Protein AF-M1BPM4-F1 (afdb_monomer_lite)

Sequence (67 aa):
MKKFTSGDAILTLDPRLERSAANSLAMEKIYELALQCLAPHRQNRPTMRKCAEILWSIRKNYRELAG

Radius of gyration: 12.81 Å; chains: 1; bounding box: 22×27×32 Å

Secondary structure (DSSP, 8-state):
-HHHHTT-GGGGS-TTS---HHHHHHHHHHHHHHHHHT-SSGGGSPPHHHHHHHHHHHHHHHHHHH-

Organism: Solanum tuberosum (NCBI:txid4113)

Foldseek 3Di:
DVCLVVLNQVVPPDPPDDDDPLVSQLSNLVVVLVCQCVPPDPVSHDDPVVVVVSNVVSVVSSVVRVD

Structure (mmCIF, N/CA/C/O backbone):
data_AF-M1BPM4-F1
#
_entry.id   AF-M1BPM4-F1
#
loop_
_atom_site.group_PDB
_atom_site.id
_atom_site.type_symbol
_atom_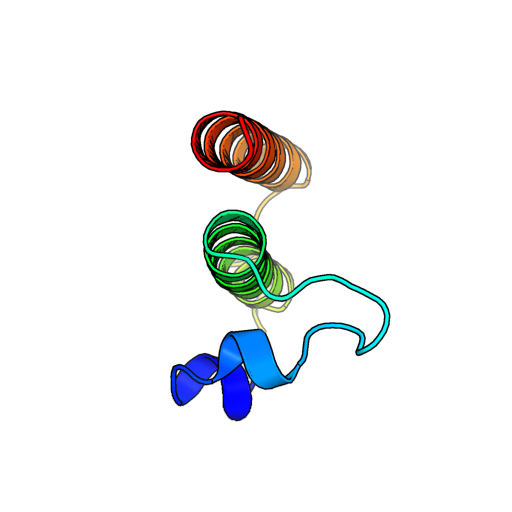site.label_atom_id
_atom_site.label_alt_id
_atom_site.label_comp_id
_atom_site.label_asym_id
_atom_site.label_entity_id
_atom_site.label_seq_id
_atom_site.pdbx_PDB_ins_code
_atom_site.Cartn_x
_atom_site.Cartn_y
_atom_site.Cartn_z
_atom_site.occupancy
_atom_site.B_iso_or_equiv
_atom_site.auth_seq_id
_atom_site.auth_comp_id
_atom_site.auth_asym_id
_atom_site.auth_atom_id
_atom_site.pdbx_PDB_model_num
ATOM 1 N N . MET A 1 1 ? -3.376 -10.326 5.473 1.00 64.19 1 MET A N 1
ATOM 2 C CA . MET A 1 1 ? -2.274 -9.872 6.350 1.00 64.19 1 MET A CA 1
ATOM 3 C C . MET A 1 1 ? -1.106 -10.840 6.427 1.00 64.19 1 MET A C 1
ATOM 5 O O . MET A 1 1 ? -0.005 -10.350 6.269 1.00 64.19 1 MET A O 1
ATOM 9 N N . LYS A 1 2 ? -1.296 -12.166 6.586 1.00 72.00 2 LYS A N 1
ATOM 10 C CA . LYS A 1 2 ? -0.172 -13.128 6.705 1.00 72.00 2 LYS A CA 1
ATOM 11 C C . LYS A 1 2 ? 0.946 -12.922 5.666 1.00 72.00 2 LYS A C 1
ATOM 13 O O . LYS A 1 2 ? 2.097 -12.789 6.041 1.00 72.00 2 LYS A O 1
ATOM 18 N N . LYS A 1 3 ? 0.588 -12.785 4.384 1.00 71.44 3 LYS A N 1
ATOM 19 C CA . LYS A 1 3 ? 1.552 -12.512 3.304 1.00 71.44 3 LYS A CA 1
ATOM 20 C C . LYS A 1 3 ? 2.302 -11.179 3.470 1.00 71.44 3 LYS A C 1
ATOM 22 O O . LYS A 1 3 ? 3.502 -11.147 3.276 1.00 71.44 3 LYS A O 1
ATOM 27 N N . PHE A 1 4 ? 1.635 -10.105 3.902 1.00 72.31 4 PHE A N 1
ATOM 28 C CA . PHE A 1 4 ? 2.297 -8.825 4.195 1.00 72.31 4 PHE A CA 1
ATOM 29 C C . PHE A 1 4 ? 3.250 -8.934 5.396 1.00 72.31 4 PHE A C 1
ATOM 31 O O . PHE A 1 4 ? 4.394 -8.511 5.313 1.00 72.31 4 PHE A O 1
ATOM 38 N N . THR A 1 5 ? 2.814 -9.570 6.488 1.00 73.88 5 THR A N 1
ATOM 39 C CA . THR A 1 5 ? 3.642 -9.767 7.692 1.00 73.88 5 THR A CA 1
ATOM 40 C C . THR A 1 5 ? 4.840 -10.693 7.465 1.00 73.88 5 THR A C 1
ATOM 42 O O . THR A 1 5 ? 5.783 -10.652 8.243 1.00 73.88 5 THR A O 1
ATOM 45 N N . SER A 1 6 ? 4.807 -11.517 6.415 1.00 80.12 6 SER A N 1
ATOM 46 C CA . SER A 1 6 ? 5.902 -12.409 6.014 1.00 80.12 6 SER A CA 1
ATOM 47 C C . SER A 1 6 ? 6.873 -11.779 5.007 1.00 80.12 6 SER A C 1
ATOM 49 O O . SER A 1 6 ? 7.792 -12.459 4.574 1.00 80.12 6 SER A O 1
ATOM 51 N N . GLY A 1 7 ? 6.680 -10.513 4.612 1.00 75.31 7 GLY A N 1
ATOM 52 C CA . GLY A 1 7 ? 7.477 -9.875 3.551 1.00 75.31 7 GLY A CA 1
ATOM 53 C C . GLY A 1 7 ? 7.065 -10.274 2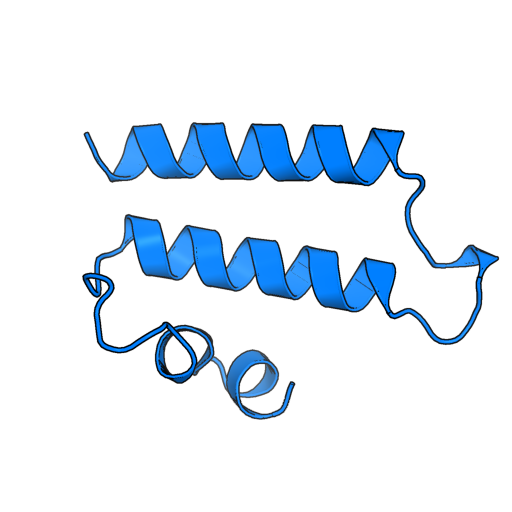.126 1.00 75.31 7 GLY A C 1
ATOM 54 O O . GLY A 1 7 ? 7.637 -9.802 1.153 1.00 75.31 7 GLY A O 1
ATOM 55 N N . ASP A 1 8 ? 6.009 -11.073 1.984 1.00 81.69 8 ASP A N 1
ATOM 56 C CA . ASP A 1 8 ? 5.480 -11.584 0.717 1.00 81.69 8 ASP A CA 1
ATOM 57 C C . ASP A 1 8 ? 4.303 -10.744 0.195 1.00 81.69 8 ASP A C 1
ATOM 59 O O . ASP A 1 8 ? 3.363 -11.252 -0.431 1.00 81.69 8 ASP A O 1
ATOM 63 N N . ALA A 1 9 ? 4.303 -9.439 0.473 1.00 80.31 9 ALA A N 1
ATOM 64 C CA . ALA A 1 9 ? 3.212 -8.547 0.086 1.00 80.31 9 ALA A CA 1
ATOM 65 C C . ALA A 1 9 ? 2.958 -8.587 -1.432 1.00 80.31 9 ALA A C 1
ATOM 67 O O . ALA A 1 9 ? 1.806 -8.638 -1.872 1.00 80.31 9 ALA A O 1
ATOM 68 N N . ILE A 1 10 ? 4.025 -8.679 -2.231 1.00 82.69 10 ILE A N 1
ATOM 69 C CA . ILE A 1 10 ? 3.955 -8.777 -3.693 1.00 82.69 10 ILE A CA 1
ATOM 70 C C . ILE A 1 10 ? 3.224 -10.039 -4.184 1.00 82.69 10 ILE A C 1
ATOM 72 O O . ILE A 1 10 ? 2.600 -10.015 -5.241 1.00 82.69 10 ILE A O 1
ATOM 76 N N . LEU A 1 11 ? 3.186 -11.125 -3.397 1.00 85.69 11 LEU A N 1
ATOM 77 C CA . LEU A 1 11 ? 2.452 -12.358 -3.738 1.00 85.69 11 LEU A CA 1
ATOM 78 C C . LEU A 1 11 ? 0.926 -12.222 -3.608 1.00 85.69 11 LEU A C 1
ATOM 80 O O . LEU A 1 11 ? 0.193 -13.208 -3.753 1.00 85.69 11 LEU A O 1
ATOM 84 N N . THR A 1 12 ? 0.439 -11.036 -3.254 1.00 86.38 12 THR A N 1
ATOM 85 C CA . THR A 1 12 ? -0.990 -10.694 -3.238 1.00 86.38 12 THR A CA 1
ATOM 86 C C . THR A 1 12 ? -1.391 -9.763 -4.376 1.00 86.38 12 THR A C 1
ATOM 88 O O . THR A 1 12 ? -2.578 -9.481 -4.517 1.00 86.38 12 THR A O 1
ATOM 91 N N . LEU A 1 13 ? -0.421 -9.281 -5.161 1.00 88.38 13 LEU A N 1
ATOM 92 C CA . LEU A 1 13 ? -0.677 -8.445 -6.325 1.00 88.38 13 LEU A CA 1
ATOM 93 C C . LEU A 1 13 ? -1.554 -9.213 -7.326 1.00 88.38 13 LEU A C 1
ATOM 95 O O . LEU A 1 13 ? -1.355 -10.416 -7.522 1.00 88.38 13 LEU A O 1
ATOM 99 N N . ASP A 1 14 ? -2.517 -8.520 -7.945 1.00 88.94 14 ASP A N 1
ATOM 100 C CA . ASP A 1 14 ? -3.319 -9.087 -9.038 1.00 88.94 14 ASP A CA 1
ATOM 101 C C . ASP A 1 14 ? -2.358 -9.662 -10.098 1.00 88.94 14 ASP A C 1
ATOM 103 O O . ASP A 1 14 ? -1.463 -8.941 -10.544 1.00 88.94 14 ASP A O 1
ATOM 107 N N . PRO A 1 15 ? -2.497 -10.938 -10.505 1.00 89.81 15 PRO A N 1
ATOM 108 C CA . PRO A 1 15 ? -1.603 -11.565 -11.480 1.00 89.81 15 PRO A CA 1
ATOM 109 C C . PRO A 1 15 ? -1.518 -10.848 -12.832 1.00 89.81 15 PRO A C 1
ATOM 111 O O . PRO A 1 15 ? -0.578 -11.088 -13.583 1.00 89.81 15 PRO A O 1
ATOM 114 N N . ARG A 1 16 ? -2.497 -9.997 -13.160 1.00 92.44 16 ARG A N 1
ATOM 115 C CA . ARG A 1 16 ? -2.516 -9.183 -14.383 1.00 92.44 16 ARG A CA 1
ATOM 116 C C . ARG A 1 16 ? -1.682 -7.908 -14.269 1.00 92.44 16 ARG A C 1
ATOM 118 O O . ARG A 1 16 ? -1.518 -7.213 -15.266 1.00 92.44 16 ARG A O 1
ATOM 125 N N . LEU A 1 17 ? -1.195 -7.574 -13.075 1.00 89.88 17 LEU A N 1
ATOM 126 C CA . LEU A 1 17 ? -0.296 -6.448 -12.855 1.00 89.88 17 LEU A CA 1
ATOM 127 C C . LEU A 1 17 ? 1.157 -6.917 -12.921 1.00 89.88 17 LEU A C 1
ATOM 129 O O . LEU A 1 17 ? 1.524 -7.976 -12.407 1.00 89.88 17 LEU A O 1
ATOM 133 N N . GLU A 1 18 ? 1.994 -6.094 -13.542 1.00 90.94 18 GLU A N 1
ATOM 134 C CA . GLU A 1 18 ? 3.424 -6.352 -13.650 1.00 90.94 18 GLU A CA 1
ATOM 135 C C . GLU A 1 18 ? 4.083 -6.393 -12.266 1.00 90.94 18 GLU A C 1
ATOM 137 O O . GLU A 1 18 ? 3.820 -5.558 -11.399 1.00 90.94 18 GLU A O 1
ATOM 142 N N . ARG A 1 19 ? 4.997 -7.339 -12.053 1.00 91.06 19 ARG A N 1
ATOM 143 C CA . ARG A 1 19 ? 5.834 -7.358 -10.851 1.00 91.06 19 ARG A CA 1
ATOM 144 C C . ARG A 1 19 ? 7.082 -6.516 -11.089 1.00 91.06 19 ARG A C 1
ATOM 146 O O . ARG A 1 19 ? 8.092 -7.027 -11.557 1.00 91.06 19 ARG A O 1
ATOM 153 N N . SER A 1 20 ? 7.001 -5.240 -10.738 1.00 92.25 20 SER A N 1
ATOM 154 C CA . SER A 1 20 ? 8.122 -4.297 -10.783 1.00 92.25 20 SER A CA 1
ATOM 155 C C . SER A 1 20 ? 8.512 -3.837 -9.378 1.00 92.25 20 SER A C 1
ATOM 157 O O . SER A 1 20 ? 7.722 -3.947 -8.437 1.00 92.25 20 SER A O 1
ATOM 159 N N . ALA A 1 21 ? 9.717 -3.282 -9.221 1.00 92.12 21 ALA A N 1
ATOM 160 C CA . ALA A 1 21 ? 10.151 -2.700 -7.947 1.00 92.12 21 ALA A CA 1
ATOM 161 C C . ALA A 1 21 ? 9.205 -1.574 -7.483 1.00 92.12 21 ALA A C 1
ATOM 163 O O . ALA A 1 21 ? 8.866 -1.492 -6.301 1.00 92.12 21 ALA A O 1
ATOM 164 N N . ALA A 1 22 ? 8.712 -0.765 -8.427 1.00 94.44 22 ALA A N 1
ATOM 165 C CA . ALA A 1 22 ? 7.732 0.282 -8.165 1.00 94.44 22 ALA A CA 1
ATOM 166 C C . ALA A 1 22 ? 6.404 -0.294 -7.639 1.00 94.44 22 ALA A C 1
ATOM 168 O O . ALA A 1 22 ? 5.883 0.184 -6.629 1.00 94.44 22 ALA A O 1
ATOM 169 N N . ASN A 1 23 ? 5.884 -1.354 -8.271 1.00 93.62 23 ASN A N 1
ATOM 170 C CA . ASN A 1 23 ? 4.659 -2.022 -7.824 1.00 93.62 23 ASN A CA 1
ATOM 171 C C . ASN A 1 23 ? 4.838 -2.701 -6.461 1.00 93.62 23 ASN A C 1
ATOM 173 O O . ASN A 1 23 ? 3.945 -2.602 -5.621 1.00 93.62 23 ASN A O 1
ATOM 177 N N . SER A 1 24 ? 5.989 -3.324 -6.199 1.00 91.56 24 SER A N 1
ATOM 178 C CA . SER A 1 24 ? 6.309 -3.902 -4.887 1.00 91.56 24 SER A CA 1
ATOM 179 C C . SER A 1 24 ? 6.295 -2.852 -3.778 1.00 91.56 24 SER A C 1
ATOM 181 O O . SER A 1 24 ? 5.577 -3.029 -2.793 1.00 91.56 24 SER A O 1
ATOM 183 N N . LEU A 1 25 ? 6.988 -1.722 -3.966 1.00 92.75 25 LEU A N 1
ATOM 184 C CA . LEU A 1 25 ? 6.990 -0.634 -2.984 1.00 92.75 25 LEU A CA 1
ATOM 185 C C . LEU A 1 25 ? 5.579 -0.075 -2.759 1.00 92.75 25 LEU A C 1
ATOM 187 O O . LEU A 1 25 ? 5.154 0.121 -1.617 1.00 92.75 25 LEU A O 1
ATOM 191 N N . ALA A 1 26 ? 4.850 0.200 -3.844 1.00 94.50 26 ALA A N 1
ATOM 192 C CA . ALA A 1 26 ? 3.502 0.744 -3.754 1.00 94.50 26 ALA A CA 1
ATOM 193 C C . ALA A 1 26 ? 2.571 -0.208 -2.991 1.00 94.50 26 ALA A C 1
ATOM 195 O O . ALA A 1 26 ? 1.840 0.235 -2.105 1.00 94.50 26 ALA A O 1
ATOM 196 N N . MET A 1 27 ? 2.639 -1.512 -3.275 1.00 92.38 27 MET A N 1
ATOM 197 C CA . MET A 1 27 ? 1.844 -2.529 -2.586 1.00 92.38 27 MET A CA 1
ATOM 198 C C . MET A 1 27 ? 2.138 -2.579 -1.091 1.00 92.38 27 MET A C 1
ATOM 200 O O . MET A 1 27 ? 1.202 -2.573 -0.292 1.00 92.38 27 MET A O 1
ATOM 204 N N . GLU A 1 28 ? 3.410 -2.598 -0.693 1.00 92.12 28 GLU A N 1
ATOM 205 C CA . GLU A 1 28 ? 3.787 -2.610 0.722 1.00 92.12 28 GLU A CA 1
ATOM 206 C C . GLU A 1 28 ? 3.233 -1.394 1.468 1.00 92.12 28 GLU A C 1
ATOM 208 O O . GLU A 1 28 ? 2.607 -1.532 2.522 1.00 92.12 28 GLU A O 1
ATOM 213 N N . LYS A 1 29 ? 3.384 -0.196 0.896 1.00 94.94 29 LYS A N 1
ATOM 214 C CA . LYS A 1 29 ? 2.899 1.037 1.526 1.00 94.94 29 LYS A CA 1
ATOM 215 C C . LYS A 1 29 ? 1.379 1.151 1.548 1.00 94.94 29 LYS A C 1
ATOM 217 O O . LYS A 1 29 ? 0.818 1.662 2.518 1.00 94.94 29 LYS A O 1
ATOM 222 N N . ILE A 1 30 ? 0.694 0.639 0.527 1.00 95.50 30 ILE A N 1
ATOM 223 C CA . ILE A 1 30 ? -0.771 0.558 0.524 1.00 95.50 30 ILE A CA 1
ATOM 224 C C . ILE A 1 30 ? -1.253 -0.407 1.613 1.00 95.50 30 ILE A C 1
ATOM 226 O O . ILE A 1 30 ? -2.206 -0.084 2.321 1.00 95.50 30 ILE A O 1
ATOM 230 N N . TYR A 1 31 ? -0.591 -1.553 1.802 1.00 93.31 31 TYR A N 1
ATOM 231 C CA . TYR A 1 31 ? -0.924 -2.475 2.891 1.00 93.31 31 TYR A CA 1
ATOM 232 C C . TYR A 1 31 ? -0.703 -1.869 4.274 1.00 93.31 31 TYR A C 1
ATOM 234 O O . TYR A 1 31 ? -1.545 -2.054 5.155 1.00 93.31 31 TYR A O 1
ATOM 242 N N . GLU A 1 32 ? 0.390 -1.130 4.458 1.00 94.19 32 GLU A N 1
ATOM 243 C CA . GLU A 1 32 ? 0.673 -0.406 5.697 1.00 94.19 32 GLU A CA 1
ATOM 244 C C . GLU A 1 32 ? -0.459 0.583 6.026 1.00 94.19 32 GLU A C 1
ATOM 246 O O . GLU A 1 32 ? -0.986 0.585 7.140 1.00 94.19 32 GLU A O 1
ATOM 251 N N . LEU A 1 33 ? -0.920 1.356 5.036 1.00 96.75 33 LEU A N 1
ATOM 252 C CA . LEU A 1 33 ? -2.069 2.246 5.207 1.00 96.75 33 LEU A CA 1
ATOM 253 C C . LEU A 1 33 ? -3.368 1.471 5.476 1.00 96.75 33 LEU A C 1
ATOM 255 O O . LEU A 1 33 ? -4.138 1.847 6.359 1.00 96.75 33 LEU A O 1
ATOM 259 N N . ALA A 1 34 ? -3.620 0.378 4.754 1.00 95.56 34 ALA A N 1
ATOM 260 C CA . ALA A 1 34 ? -4.812 -0.444 4.946 1.00 95.56 34 ALA A CA 1
ATOM 261 C C . ALA A 1 34 ? -4.884 -1.027 6.368 1.00 95.56 34 ALA A C 1
ATOM 263 O O . ALA A 1 34 ? -5.959 -1.050 6.966 1.00 95.56 34 ALA A O 1
ATOM 264 N N . LEU A 1 35 ? -3.747 -1.439 6.938 1.00 93.56 35 LEU A N 1
ATOM 265 C CA . LEU A 1 35 ? -3.642 -1.880 8.331 1.00 93.56 35 LEU A CA 1
ATOM 266 C C . LEU A 1 35 ? -4.062 -0.785 9.313 1.00 93.56 35 LEU A C 1
ATOM 268 O O . LEU A 1 35 ? -4.845 -1.049 10.224 1.00 93.56 35 LEU A O 1
ATOM 272 N N . GLN A 1 36 ? -3.589 0.444 9.104 1.00 96.19 36 GLN A N 1
ATOM 273 C CA . GLN A 1 36 ? -3.969 1.588 9.936 1.00 96.19 36 GLN A CA 1
ATOM 274 C C . GLN A 1 36 ? -5.469 1.900 9.798 1.00 96.19 36 GLN A C 1
ATOM 276 O O . GLN A 1 36 ? -6.159 2.107 10.796 1.00 96.19 36 GLN A O 1
ATOM 281 N N . CYS A 1 37 ? -6.014 1.861 8.578 1.00 97.69 37 CYS A N 1
ATOM 282 C CA . CYS A 1 37 ? -7.446 2.049 8.316 1.00 97.69 37 CYS A CA 1
ATOM 283 C C . CYS A 1 37 ? -8.328 0.990 8.993 1.00 97.69 37 CYS A C 1
ATOM 285 O O . CYS A 1 37 ? -9.440 1.293 9.425 1.00 97.69 37 CYS A O 1
ATOM 287 N N . LEU A 1 38 ? -7.834 -0.243 9.101 1.00 96.38 38 LEU A N 1
ATOM 288 C CA . LEU A 1 38 ? -8.536 -1.375 9.704 1.00 96.38 38 LEU A CA 1
ATOM 289 C C . LEU A 1 38 ? -8.257 -1.530 11.207 1.00 96.38 38 LEU A C 1
ATOM 291 O O . LEU A 1 38 ? -8.628 -2.554 11.783 1.00 96.38 38 LEU A O 1
ATOM 295 N N . ALA A 1 39 ? -7.636 -0.538 11.860 1.00 96.50 39 ALA A N 1
ATOM 296 C CA . ALA A 1 39 ? -7.330 -0.623 13.284 1.00 96.50 39 ALA A CA 1
ATOM 297 C C . ALA A 1 39 ? -8.598 -0.956 14.111 1.00 96.50 39 ALA A C 1
ATOM 299 O O . ALA A 1 39 ? -9.658 -0.357 13.877 1.00 96.50 39 ALA A O 1
ATOM 300 N N . PRO A 1 40 ? -8.526 -1.880 15.093 1.00 96.38 40 PRO A N 1
ATOM 301 C CA . PRO A 1 40 ? -9.703 -2.322 15.847 1.00 96.38 40 PRO A CA 1
ATOM 302 C C . PRO A 1 40 ? -10.433 -1.163 16.530 1.00 96.38 40 PRO A C 1
ATOM 304 O O . PRO A 1 40 ? -11.656 -1.051 16.452 1.00 96.38 40 PRO A O 1
ATOM 307 N N . HIS A 1 41 ? -9.669 -0.240 17.118 1.00 96.75 41 HIS A N 1
ATOM 308 C CA . HIS A 1 41 ? -10.195 0.958 17.758 1.00 96.75 41 HIS A CA 1
ATOM 309 C C . HIS A 1 41 ? -10.273 2.125 16.777 1.00 96.75 41 HIS A C 1
ATOM 311 O O . HIS A 1 41 ? -9.290 2.473 16.124 1.00 96.75 41 HIS A O 1
ATOM 317 N N . ARG A 1 42 ? -11.436 2.788 16.736 1.00 95.88 42 ARG A N 1
ATOM 318 C CA . ARG A 1 42 ? -11.700 3.928 15.844 1.00 95.88 42 ARG A CA 1
ATOM 319 C C . ARG A 1 42 ? -10.681 5.058 16.001 1.00 95.88 42 ARG A C 1
ATOM 321 O O . ARG A 1 42 ? -10.299 5.648 15.000 1.00 95.88 42 ARG A O 1
ATOM 328 N N . GLN A 1 43 ? -10.232 5.333 17.224 1.00 96.62 43 GLN A N 1
ATOM 329 C CA . GLN A 1 43 ? -9.270 6.403 17.514 1.00 96.62 43 GLN A CA 1
ATOM 330 C C . GLN A 1 43 ? -7.872 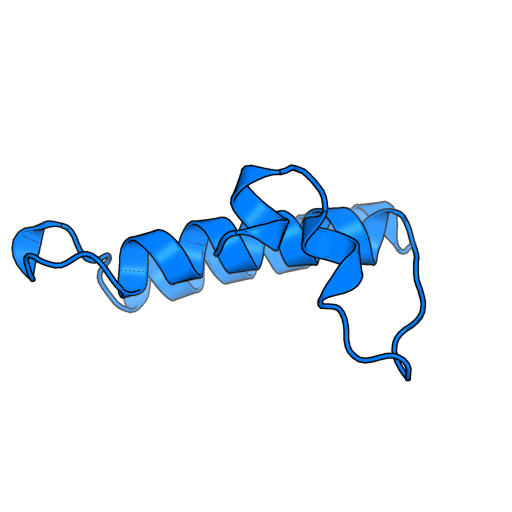6.159 16.920 1.00 96.62 43 GLN A C 1
ATOM 332 O O . GLN A 1 43 ? -7.122 7.106 16.727 1.00 96.62 43 GLN A O 1
ATOM 337 N N . ASN A 1 44 ? -7.539 4.902 16.607 1.00 97.12 44 A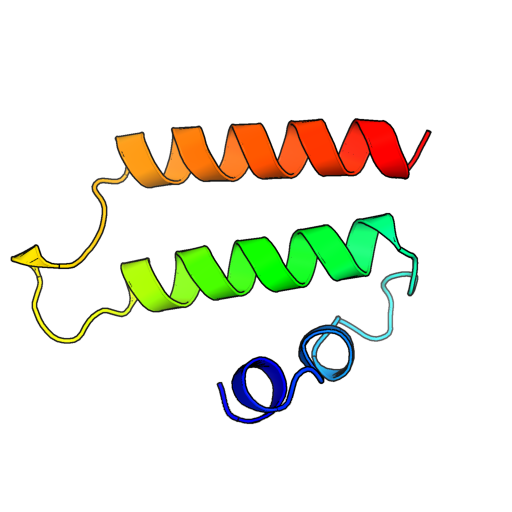SN A N 1
ATOM 338 C CA . ASN A 1 44 ? -6.254 4.530 16.011 1.00 97.12 44 ASN A CA 1
ATOM 339 C C . ASN A 1 44 ? -6.296 4.577 14.476 1.00 97.12 44 ASN A C 1
ATOM 341 O O . ASN A 1 44 ? -5.264 4.407 13.831 1.00 97.12 44 ASN A O 1
ATOM 345 N N . ARG A 1 45 ? -7.482 4.763 13.883 1.00 98.19 45 ARG A N 1
ATOM 346 C CA . ARG A 1 45 ? -7.635 4.851 12.431 1.00 98.19 45 ARG A CA 1
ATOM 347 C C . ARG A 1 45 ? -7.266 6.259 11.960 1.00 98.19 45 ARG A C 1
ATOM 349 O O . ARG A 1 45 ? -7.646 7.235 12.611 1.00 98.19 45 ARG A O 1
ATOM 356 N N . PRO A 1 46 ? -6.585 6.395 10.814 1.00 98.12 46 PRO A N 1
ATOM 357 C CA . PRO A 1 46 ? -6.308 7.694 10.223 1.00 98.12 46 PRO A CA 1
ATOM 358 C C . PRO A 1 46 ? -7.603 8.382 9.773 1.00 98.12 46 PRO A C 1
ATOM 360 O O . PRO A 1 46 ? -8.597 7.745 9.421 1.00 98.12 46 PRO A O 1
ATOM 363 N N . THR A 1 47 ? -7.581 9.714 9.740 1.00 98.38 47 THR A N 1
ATOM 364 C CA . THR A 1 47 ? -8.634 10.487 9.072 1.00 98.38 47 THR A CA 1
ATOM 365 C C . THR A 1 47 ? -8.528 10.312 7.559 1.00 98.38 47 THR A C 1
ATOM 367 O O . THR A 1 47 ? -7.441 10.086 7.026 1.00 98.38 47 THR A O 1
ATOM 370 N N . MET A 1 48 ? -9.630 10.509 6.833 1.00 98.12 48 MET A N 1
ATOM 371 C CA . MET A 1 48 ? -9.601 10.449 5.364 1.00 98.12 48 MET A CA 1
ATOM 372 C C . MET A 1 48 ? -8.620 11.452 4.742 1.00 98.12 48 MET A C 1
ATOM 374 O O . MET A 1 48 ? -7.981 11.135 3.740 1.00 98.12 48 MET A O 1
ATOM 378 N N . ARG A 1 49 ? -8.436 12.625 5.366 1.00 98.38 49 ARG A N 1
ATOM 379 C CA . ARG A 1 49 ? -7.403 13.591 4.967 1.00 98.38 49 ARG A CA 1
ATOM 380 C C . ARG A 1 49 ? -6.007 12.973 5.055 1.00 98.38 49 ARG A C 1
ATOM 382 O O . ARG A 1 49 ? -5.251 13.047 4.092 1.00 98.38 49 ARG A O 1
ATOM 389 N N . LYS A 1 50 ? -5.688 12.318 6.175 1.00 98.38 50 LYS A N 1
ATOM 390 C CA . LYS A 1 50 ? -4.390 11.664 6.362 1.00 98.38 50 LYS A CA 1
ATOM 391 C C . LYS A 1 50 ? -4.184 10.511 5.376 1.00 98.38 50 LYS A C 1
ATOM 393 O O . LYS A 1 50 ? -3.093 10.379 4.829 1.00 98.38 50 LYS A O 1
ATOM 398 N N . CYS A 1 51 ? -5.226 9.724 5.093 1.00 98.56 51 CYS A N 1
ATOM 399 C CA . CYS A 1 51 ? -5.174 8.689 4.057 1.00 98.56 51 CYS A CA 1
ATOM 400 C C . CYS A 1 51 ? -4.810 9.278 2.689 1.00 98.56 51 CYS A C 1
ATOM 402 O O . CYS A 1 51 ? -3.937 8.743 2.012 1.00 98.56 51 CYS A O 1
ATOM 404 N N . ALA A 1 52 ? -5.441 10.389 2.296 1.00 98.50 52 ALA A N 1
ATOM 405 C CA . ALA A 1 52 ? -5.162 11.050 1.023 1.00 98.50 52 ALA A CA 1
ATOM 406 C C . ALA A 1 52 ? -3.718 11.573 0.942 1.00 98.50 52 ALA A C 1
ATOM 408 O O . ALA A 1 52 ? -3.059 11.380 -0.077 1.00 98.50 52 ALA A O 1
ATOM 409 N N . GLU A 1 53 ? -3.202 12.174 2.020 1.00 98.62 53 GLU A N 1
ATOM 410 C CA . GLU A 1 53 ? -1.806 12.628 2.108 1.00 98.62 53 GLU A CA 1
ATOM 411 C C . GLU A 1 53 ? -0.817 11.462 1.928 1.00 98.62 53 GLU A C 1
ATOM 413 O O . GLU A 1 53 ? 0.127 11.556 1.142 1.00 98.62 53 GLU A O 1
ATOM 418 N N . ILE A 1 54 ? -1.063 10.335 2.608 1.00 98.56 54 ILE A N 1
ATOM 419 C CA . ILE A 1 54 ? -0.224 9.132 2.507 1.00 98.56 54 ILE A CA 1
ATOM 420 C C . ILE A 1 54 ? -0.289 8.550 1.089 1.00 98.56 54 ILE A C 1
ATOM 422 O O . ILE A 1 54 ? 0.751 8.318 0.475 1.00 98.56 54 ILE A O 1
ATOM 426 N N . LEU A 1 55 ? -1.490 8.369 0.531 1.00 98.56 55 LEU A N 1
ATOM 427 C CA . LEU A 1 55 ? -1.676 7.859 -0.833 1.00 98.56 55 LEU A CA 1
AT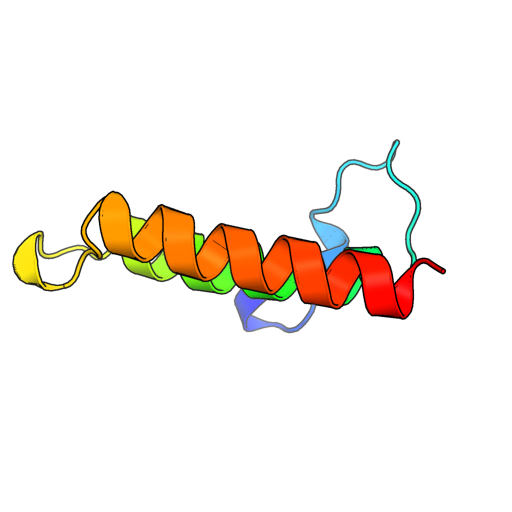OM 428 C C . LEU A 1 55 ? -1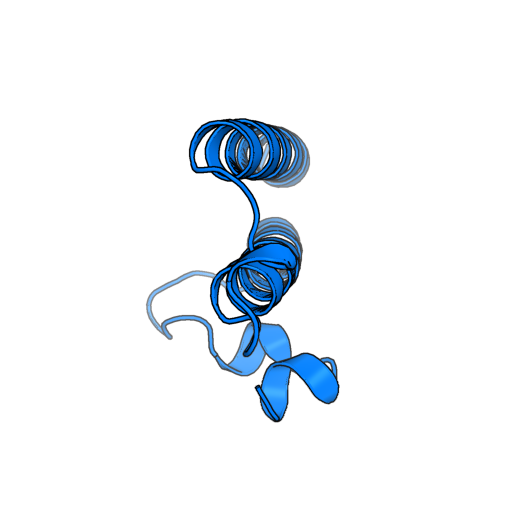.001 8.749 -1.880 1.00 98.56 55 LEU A C 1
ATOM 430 O O . LEU A 1 55 ? -0.429 8.245 -2.847 1.00 98.56 55 LEU A O 1
ATOM 434 N N . TRP A 1 56 ? -1.025 10.068 -1.687 1.00 98.38 56 TRP A N 1
ATOM 435 C CA . TRP A 1 56 ? -0.350 10.994 -2.587 1.00 98.38 56 TRP A CA 1
ATOM 436 C C . TRP A 1 56 ? 1.173 10.821 -2.550 1.00 98.38 56 TRP A C 1
ATOM 438 O O . TRP A 1 56 ? 1.802 10.804 -3.609 1.00 98.38 56 TRP A O 1
ATOM 448 N N . SER A 1 57 ? 1.754 10.614 -1.363 1.00 98.31 57 SER A N 1
ATOM 449 C CA . SER A 1 57 ? 3.179 10.292 -1.223 1.00 98.31 57 SER A CA 1
ATOM 450 C C . SER A 1 57 ? 3.531 8.946 -1.859 1.00 98.31 57 SER A C 1
ATOM 452 O O . SER A 1 57 ? 4.541 8.860 -2.551 1.00 98.31 57 SER A O 1
ATOM 454 N N . ILE A 1 58 ? 2.698 7.913 -1.687 1.00 98.06 58 ILE A N 1
ATOM 455 C CA . ILE A 1 58 ? 2.903 6.606 -2.336 1.00 98.06 58 ILE A CA 1
ATOM 456 C C . ILE A 1 58 ? 2.916 6.773 -3.858 1.00 98.06 58 ILE A C 1
ATOM 458 O O . ILE A 1 58 ? 3.829 6.296 -4.527 1.00 98.06 58 ILE A O 1
ATOM 462 N N . ARG A 1 59 ? 1.939 7.505 -4.409 1.00 97.75 59 ARG A N 1
ATOM 463 C CA . ARG A 1 59 ? 1.848 7.790 -5.848 1.00 97.75 59 ARG A CA 1
ATOM 464 C C . ARG A 1 59 ? 3.078 8.536 -6.370 1.00 97.75 59 ARG A C 1
ATOM 466 O O . ARG A 1 59 ? 3.499 8.275 -7.494 1.00 97.75 59 ARG A O 1
ATOM 473 N N . LYS A 1 60 ? 3.628 9.473 -5.590 1.00 97.94 60 LYS A N 1
ATOM 474 C CA . LYS A 1 60 ? 4.857 10.196 -5.942 1.00 97.94 60 LYS A CA 1
ATOM 475 C C . LYS A 1 60 ? 6.041 9.228 -6.039 1.00 97.94 60 LYS A C 1
ATOM 477 O O . LYS A 1 60 ? 6.635 9.135 -7.107 1.00 97.94 60 LYS A O 1
ATOM 482 N N . ASN A 1 61 ? 6.293 8.451 -4.987 1.00 96.94 61 ASN A N 1
ATOM 483 C CA . ASN A 1 61 ? 7.407 7.498 -4.937 1.00 96.94 61 ASN A CA 1
ATOM 484 C C . ASN A 1 61 ? 7.291 6.421 -6.028 1.00 96.94 61 ASN A C 1
ATOM 486 O O . ASN A 1 61 ? 8.280 6.040 -6.642 1.00 96.94 61 ASN A O 1
ATOM 490 N N . TYR A 1 62 ? 6.069 5.954 -6.304 1.00 96.69 62 TYR A N 1
ATOM 491 C CA . TYR A 1 62 ? 5.804 5.023 -7.400 1.00 96.69 62 TYR A CA 1
ATOM 492 C C . TYR A 1 62 ? 6.264 5.589 -8.746 1.00 96.69 62 TYR A C 1
ATOM 494 O O . TYR A 1 62 ? 6.951 4.908 -9.496 1.00 96.69 62 TYR A O 1
ATOM 502 N N . ARG A 1 63 ? 5.908 6.845 -9.049 1.00 96.25 63 ARG A N 1
ATOM 503 C CA . ARG A 1 63 ? 6.288 7.495 -10.312 1.00 96.25 63 ARG A CA 1
ATOM 504 C C . ARG A 1 63 ? 7.792 7.716 -10.435 1.00 96.25 63 ARG A C 1
ATOM 506 O O . ARG A 1 63 ? 8.295 7.653 -11.544 1.00 96.25 63 ARG A O 1
ATOM 513 N N . GLU A 1 64 ? 8.478 7.972 -9.325 1.00 95.88 64 GLU A N 1
ATOM 514 C CA . GLU A 1 64 ? 9.938 8.127 -9.301 1.00 95.88 64 GLU A CA 1
ATOM 515 C C . GLU A 1 64 ? 10.671 6.809 -9.592 1.00 95.88 64 GLU A C 1
ATOM 517 O O . GLU A 1 64 ? 11.754 6.841 -10.159 1.00 95.88 64 GLU A O 1
ATOM 522 N N . LEU A 1 65 ? 10.082 5.663 -9.235 1.00 93.62 65 LEU A N 1
ATOM 523 C CA . LEU A 1 65 ? 10.657 4.332 -9.474 1.00 93.62 65 LEU A CA 1
ATOM 524 C C . LEU A 1 65 ? 10.189 3.663 -10.771 1.00 93.62 65 LEU A C 1
ATOM 526 O O . LEU A 1 65 ? 10.795 2.686 -11.200 1.00 93.62 65 LEU A O 1
ATOM 530 N N . ALA A 1 66 ? 9.064 4.109 -11.328 1.00 90.12 66 ALA A N 1
ATOM 531 C CA . ALA A 1 66 ? 8.490 3.570 -12.560 1.00 90.12 66 ALA A CA 1
ATOM 532 C C . ALA A 1 66 ? 8.934 4.330 -13.822 1.00 90.12 66 ALA A C 1
ATOM 534 O O . ALA A 1 66 ? 8.617 3.881 -14.923 1.00 90.12 66 ALA A O 1
ATOM 535 N N . GLY A 1 67 ? 9.577 5.492 -13.659 1.00 72.12 67 GLY A N 1
ATOM 536 C CA . GLY A 1 67 ? 10.216 6.250 -14.741 1.00 72.12 67 GLY A CA 1
ATOM 537 C C . GLY A 1 67 ? 11.634 5.769 -14.996 1.00 72.12 67 GLY A C 1
ATOM 538 O O . GLY A 1 67 ? 12.056 5.882 -16.165 1.00 72.12 67 GLY A O 1
#

pLDDT: mean 91.66, std 8.24, range [64.19, 98.62]